Protein AF-A0A8I1UQ91-F1 (afdb_monomer)

Mean predicted aligned error: 9.72 Å

Nearest PDB structures (foldseek):
  5zl9-assembly1_A  TM=8.633E-01  e=8.226E-03  Serratia marcescens
  2d49-assembly1_A  TM=8.406E-01  e=1.004E-02  Streptomyces griseus
  1e6z-assembly2_B  TM=8.740E-01  e=1.711E-02  Serratia marcescens
  1e6p-assembly1_A  TM=8.786E-01  e=2.233E-02  Serratia marcescens
  8kec-assembly1_a  TM=6.699E-01  e=4.644E-02  unclassified Caudoviricetes

Foldseek 3Di:
DDVLVVVLVVVDDPVVVPDDDDPVVVVVSVVVSVCVVVVVVVVVVVVVVVVVVVCVQQEAAEPEADDQQDWDAANYWHDDPQFIKGFNGTGDRRDDAPPDPNGIDTDGDGDD

Secondary structure (DSSP, 8-state):
--HHHHHHHHTS-TTTTSSPPPHHHHHHHHHHHHHHHHHHHHHHHHHHHHHHHHHHHHS-EEEEE--TT--B-TTEEEEETTEEEEESS-BPTT--TTT-TTTEEEEEPPP-

Solvent-accessible surface area (backbone atoms only — not comparable to full-atom values): 6496 Å² total; per-residue (Å²): 131,58,72,66,58,52,56,65,60,63,75,55,58,81,70,71,74,76,56,88,73,52,75,66,57,49,52,51,49,52,49,53,53,50,49,53,53,52,49,50,52,51,52,50,51,53,55,51,50,56,52,48,55,51,44,69,64,62,35,80,38,80,68,51,64,68,54,59,89,45,68,45,44,41,25,30,26,29,39,53,94,71,18,37,31,31,28,68,34,78,35,61,57,62,70,54,84,80,80,41,73,84,40,28,41,85,72,43,85,45,88,129

Structure (mmCIF, N/CA/C/O backbone):
data_AF-A0A8I1UQ91-F1
#
_entry.id   AF-A0A8I1UQ91-F1
#
loop_
_atom_site.group_PDB
_atom_site.id
_atom_site.type_symbol
_atom_site.label_atom_id
_atom_site.label_alt_id
_atom_site.label_comp_id
_atom_site.label_asym_id
_atom_site.label_entity_id
_atom_site.label_seq_id
_atom_site.pdbx_PDB_ins_code
_atom_site.Cartn_x
_atom_site.Cartn_y
_atom_site.Cartn_z
_atom_site.occupancy
_atom_site.B_iso_or_equiv
_atom_site.auth_seq_id
_atom_site.auth_comp_id
_atom_site.auth_asym_id
_atom_site.auth_atom_id
_atom_site.pdbx_PDB_model_num
ATOM 1 N N . MET A 1 1 ? -6.316 9.341 33.210 1.00 51.44 1 MET A N 1
ATOM 2 C CA . MET A 1 1 ? -7.642 8.822 32.796 1.00 51.44 1 MET A CA 1
ATOM 3 C C . MET A 1 1 ? -7.682 8.818 31.279 1.00 51.44 1 MET A C 1
ATOM 5 O O . MET A 1 1 ? -7.368 9.864 30.723 1.00 51.44 1 MET A O 1
ATOM 9 N N . SER A 1 2 ? -7.984 7.684 30.630 1.00 63.84 2 SER A N 1
ATOM 10 C CA . SER A 1 2 ? -8.116 7.645 29.162 1.00 63.84 2 SER A CA 1
ATOM 11 C C . SER A 1 2 ? -9.321 8.478 28.712 1.00 63.84 2 SER A C 1
ATOM 13 O O . SER A 1 2 ? -10.233 8.728 29.505 1.00 63.84 2 SER A O 1
ATOM 15 N N . ASP A 1 3 ? -9.329 8.922 27.457 1.00 64.00 3 ASP A N 1
ATOM 16 C CA . ASP A 1 3 ? -10.393 9.785 26.926 1.00 64.00 3 ASP A CA 1
ATOM 17 C C . ASP A 1 3 ? -11.776 9.119 26.974 1.00 64.00 3 ASP A C 1
ATOM 19 O O . ASP A 1 3 ? -12.782 9.787 27.202 1.00 64.00 3 ASP A O 1
ATOM 23 N N . ILE A 1 4 ? -11.810 7.786 26.924 1.00 54.75 4 ILE A N 1
ATOM 24 C CA . ILE A 1 4 ? -13.017 6.975 27.115 1.00 54.75 4 ILE A CA 1
ATOM 25 C C . ILE A 1 4 ? -13.577 7.153 28.531 1.00 54.75 4 ILE A C 1
ATOM 27 O O . ILE A 1 4 ? -14.770 7.383 28.702 1.00 54.75 4 ILE A O 1
ATOM 31 N N . ALA A 1 5 ? -12.725 7.120 29.560 1.00 58.44 5 ALA A N 1
ATOM 32 C CA . ALA A 1 5 ? -13.172 7.325 30.938 1.00 58.44 5 ALA A CA 1
ATOM 33 C C . ALA A 1 5 ? -13.745 8.738 31.148 1.00 58.44 5 ALA A C 1
ATOM 35 O O . ALA A 1 5 ? -14.705 8.905 31.896 1.00 58.44 5 ALA A O 1
ATOM 36 N N . LYS A 1 6 ? -13.202 9.754 30.462 1.00 65.62 6 LYS A N 1
ATOM 37 C CA . LYS A 1 6 ? -13.749 11.120 30.495 1.00 65.62 6 LYS A CA 1
ATOM 38 C C . LYS A 1 6 ? -15.089 11.226 29.769 1.00 65.62 6 LYS A C 1
ATOM 40 O O . LYS A 1 6 ? -15.985 11.878 30.293 1.00 65.62 6 LYS A O 1
ATOM 45 N N . ALA A 1 7 ? -15.230 10.587 28.608 1.00 63.00 7 ALA A N 1
ATOM 46 C CA . ALA A 1 7 ? -16.482 10.564 27.854 1.00 63.00 7 ALA A CA 1
ATOM 47 C C . ALA A 1 7 ? -17.607 9.893 28.659 1.00 63.00 7 ALA A C 1
ATOM 49 O O . ALA A 1 7 ? -18.687 10.459 28.801 1.00 63.00 7 ALA A O 1
ATOM 50 N N . VAL A 1 8 ? -17.310 8.747 29.280 1.00 64.44 8 VAL A N 1
ATOM 51 C CA . VAL A 1 8 ? -18.257 8.001 30.120 1.00 64.44 8 VAL A CA 1
ATOM 52 C C . VAL A 1 8 ? -18.600 8.760 31.407 1.00 64.44 8 VAL A C 1
ATOM 54 O O . VAL A 1 8 ? -19.747 8.773 31.829 1.00 64.44 8 VAL A O 1
ATOM 57 N N . LEU A 1 9 ? -17.643 9.435 32.050 1.00 62.94 9 LEU A N 1
ATOM 58 C CA . LEU A 1 9 ? -17.932 10.242 33.248 1.00 62.94 9 LEU A CA 1
ATOM 59 C C . LEU A 1 9 ? -18.648 11.564 32.925 1.00 62.94 9 LEU A C 1
ATOM 61 O O . LEU A 1 9 ? -19.327 12.124 33.794 1.00 62.94 9 LEU A O 1
ATOM 65 N N . GLY A 1 10 ? -18.471 12.075 31.705 1.00 66.12 10 GLY A N 1
ATOM 66 C CA . GLY A 1 10 ? -19.070 13.311 31.206 1.00 66.12 10 GLY A CA 1
ATOM 67 C C . GLY A 1 10 ? -20.545 13.186 30.828 1.00 66.12 10 GLY A C 1
ATOM 68 O O . GLY A 1 10 ? -21.242 14.195 30.820 1.00 66.12 10 GLY A O 1
ATOM 69 N N . SE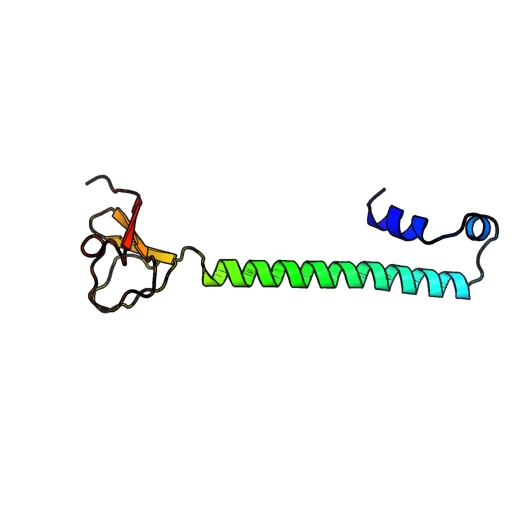R A 1 11 ? -21.048 11.972 30.587 1.00 61.00 11 SER A N 1
ATOM 70 C CA . SER A 1 11 ? -22.468 11.725 30.298 1.00 61.00 11 SER A CA 1
ATOM 71 C C . SER A 1 11 ? -23.374 11.765 31.539 1.00 61.00 11 SER A C 1
ATOM 73 O O . SER A 1 11 ? -24.585 11.606 31.412 1.00 61.00 11 SER A O 1
ATOM 75 N N . PHE A 1 12 ? -22.818 12.001 32.735 1.00 60.53 12 PHE A N 1
ATOM 76 C CA . PHE A 1 12 ? -23.568 12.066 33.993 1.00 60.53 12 PHE A CA 1
ATOM 77 C C . PHE A 1 12 ? -23.787 13.488 34.490 1.00 60.53 12 PHE A C 1
ATOM 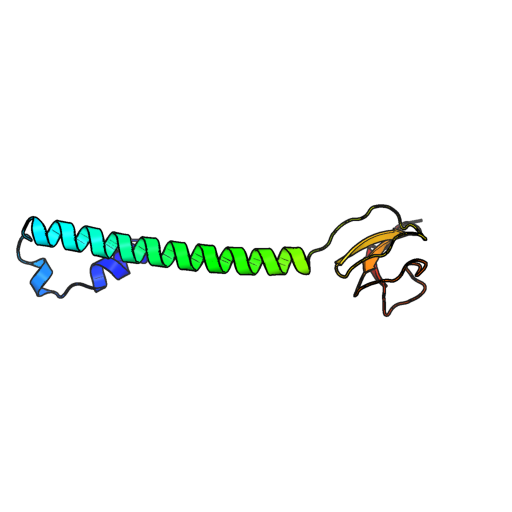79 O O . PHE A 1 12 ? -22.853 14.287 34.593 1.00 60.53 12 PHE A O 1
ATOM 86 N N . THR A 1 13 ? -25.010 13.755 34.941 1.00 63.56 13 THR A N 1
ATOM 87 C CA . THR A 1 13 ? -25.327 14.961 35.710 1.00 63.56 13 THR A CA 1
ATOM 88 C C . THR A 1 13 ? -24.723 14.886 37.120 1.00 63.56 13 THR A C 1
ATOM 90 O O . THR A 1 13 ? -24.520 13.805 37.678 1.00 63.56 13 THR A O 1
ATOM 93 N N . ALA A 1 14 ? -24.436 16.038 37.734 1.00 66.12 14 ALA A N 1
ATOM 94 C CA . ALA A 1 14 ? -23.838 16.104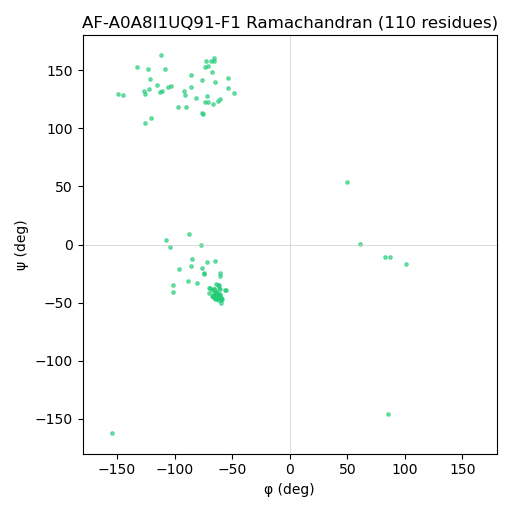 39.073 1.00 66.12 14 ALA A CA 1
ATOM 95 C C . ALA A 1 14 ? -24.703 15.442 40.167 1.00 66.12 14 ALA A C 1
ATOM 97 O O . ALA A 1 14 ? -24.173 14.981 41.177 1.00 66.12 14 ALA A O 1
ATOM 98 N N . GLU A 1 15 ? -26.018 15.357 39.952 1.00 56.81 15 GLU A N 1
ATOM 99 C CA . GLU A 1 15 ? -26.976 14.794 40.906 1.00 56.81 15 GLU A CA 1
ATOM 100 C C . GLU A 1 15 ? -27.007 13.257 40.873 1.00 56.81 15 GLU A C 1
ATOM 102 O O . GLU A 1 15 ? -27.089 12.612 41.919 1.00 56.81 15 GLU A O 1
ATOM 107 N N . GLN A 1 16 ? -26.790 12.655 39.698 1.00 61.28 16 GLN A N 1
ATOM 108 C CA . GLN A 1 16 ? -26.623 11.202 39.537 1.00 61.28 16 GLN A CA 1
ATOM 109 C C . GLN A 1 16 ? -25.358 10.663 40.232 1.00 61.28 16 GLN A C 1
ATOM 111 O O . GLN A 1 16 ? -25.240 9.460 40.440 1.00 61.28 16 GLN A O 1
ATOM 116 N N . ARG A 1 17 ? -24.423 11.537 40.640 1.00 61.09 17 ARG A N 1
ATOM 117 C CA . ARG A 1 17 ? -23.194 11.159 41.363 1.00 61.09 17 ARG A CA 1
ATOM 118 C C . ARG A 1 17 ? -23.369 11.032 42.884 1.00 61.09 17 ARG A C 1
ATOM 120 O O . ARG A 1 17 ? -22.463 10.526 43.538 1.00 61.09 17 ARG A O 1
ATOM 127 N N . LYS A 1 18 ? -24.483 11.503 43.464 1.00 66.25 18 LYS A N 1
ATOM 128 C CA . LYS A 1 18 ? -24.662 11.611 44.931 1.00 66.25 18 LYS A CA 1
ATOM 129 C C . LYS A 1 18 ? -25.402 10.440 45.591 1.00 66.25 18 LYS A C 1
ATOM 131 O O . LYS A 1 18 ? -25.272 10.270 46.800 1.00 66.25 18 LYS A O 1
ATOM 136 N N . LYS A 1 19 ? -26.182 9.646 44.849 1.00 69.12 19 LYS A N 1
ATOM 137 C CA . LYS A 1 19 ? -26.981 8.527 45.388 1.00 69.12 19 LYS A CA 1
ATOM 138 C C . LYS A 1 19 ? -26.468 7.192 44.833 1.00 69.12 19 LYS A C 1
ATOM 140 O O . LYS A 1 19 ? -26.196 7.140 43.635 1.00 69.12 19 LYS A O 1
ATOM 145 N N . PRO A 1 20 ? -26.343 6.121 45.647 1.00 67.56 20 PRO A N 1
ATOM 146 C CA . PRO A 1 20 ? -25.948 4.819 45.126 1.00 67.56 20 PRO A CA 1
ATOM 147 C C . PRO A 1 20 ? -27.004 4.322 44.120 1.00 67.56 20 PRO A C 1
ATOM 149 O O . PRO A 1 20 ? -28.186 4.259 44.478 1.00 67.56 20 PRO A O 1
ATOM 152 N N . PRO A 1 21 ? -26.604 4.006 42.876 1.00 72.56 21 PRO A N 1
ATOM 153 C CA . PRO A 1 21 ? -27.520 3.539 41.847 1.00 72.56 21 PRO A CA 1
ATOM 154 C C . PRO A 1 21 ? -28.078 2.157 42.193 1.00 72.56 21 PRO A C 1
ATOM 156 O O . PRO A 1 21 ? -27.421 1.320 42.819 1.00 72.56 21 PRO A O 1
ATOM 159 N N . SER A 1 22 ? -29.311 1.911 41.769 1.00 83.62 22 SER A N 1
ATOM 160 C CA . SER A 1 22 ? -29.943 0.601 41.827 1.00 83.62 22 SER A CA 1
ATOM 161 C C . SER A 1 22 ? -29.236 -0.394 40.903 1.00 83.62 22 SER A C 1
ATOM 163 O O . SER A 1 22 ? -28.551 -0.036 39.944 1.00 83.62 22 SER A O 1
ATOM 165 N N . ARG A 1 23 ? -29.446 -1.687 41.159 1.00 80.25 23 ARG A N 1
ATOM 166 C CA . ARG A 1 23 ? -28.866 -2.766 40.350 1.00 80.25 23 ARG A CA 1
ATOM 167 C C . ARG A 1 23 ? -29.204 -2.636 38.857 1.00 80.25 23 ARG A C 1
ATOM 169 O O . ARG A 1 23 ? -28.344 -2.893 38.023 1.00 80.25 23 ARG A O 1
ATOM 176 N N . THR A 1 24 ? -30.428 -2.228 38.525 1.00 83.06 24 THR A N 1
ATOM 177 C CA . THR A 1 24 ? -30.862 -2.013 37.136 1.00 83.06 24 THR A CA 1
ATOM 178 C C . THR A 1 24 ? -30.120 -0.846 36.494 1.00 83.06 24 THR A C 1
ATOM 180 O O . THR A 1 24 ? -29.614 -0.996 35.390 1.00 83.06 24 THR A O 1
ATOM 183 N N . GLU A 1 25 ? -29.973 0.275 37.205 1.00 79.50 25 GLU A N 1
ATOM 184 C CA . GLU A 1 25 ? -29.226 1.443 36.716 1.00 79.50 25 GLU A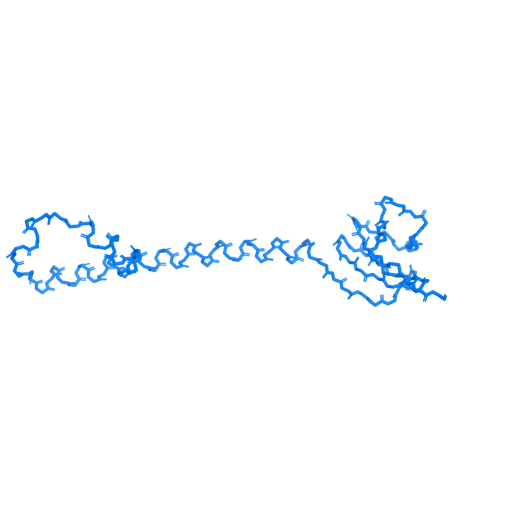 CA 1
ATOM 185 C C . GLU A 1 25 ? -27.747 1.114 36.470 1.00 79.50 25 GLU A C 1
ATOM 187 O O . GLU A 1 25 ? -27.169 1.591 35.497 1.00 79.50 25 GLU A O 1
ATOM 192 N N . ILE A 1 26 ? -27.148 0.243 37.292 1.00 81.62 26 ILE A N 1
ATOM 193 C CA . ILE A 1 26 ? -25.783 -0.255 37.069 1.00 81.62 26 ILE A CA 1
ATOM 194 C C . ILE A 1 26 ? -25.703 -1.078 35.778 1.00 81.62 26 ILE A C 1
ATOM 196 O O . ILE A 1 26 ? -24.776 -0.883 34.996 1.00 81.62 26 ILE A O 1
ATOM 200 N N . TYR A 1 27 ? -26.648 -1.992 35.533 1.00 79.12 27 TYR A N 1
ATOM 201 C CA . TYR A 1 27 ? -26.635 -2.794 34.304 1.00 79.12 27 TYR A CA 1
ATOM 202 C C . TYR A 1 27 ? -26.853 -1.947 33.054 1.00 79.12 27 TYR A C 1
ATOM 204 O O . TYR A 1 27 ? -26.132 -2.143 32.080 1.00 79.12 27 TYR A O 1
ATOM 212 N N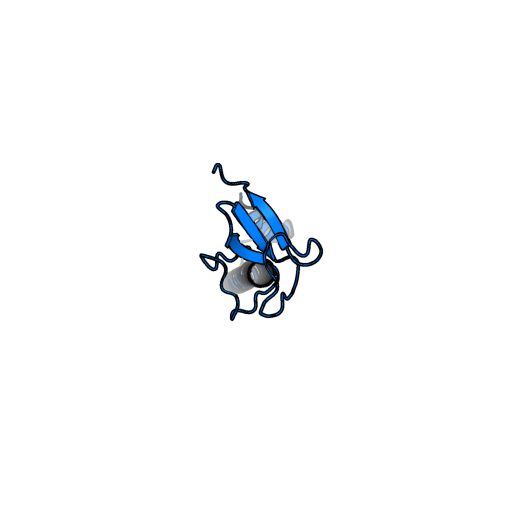 . THR A 1 28 ? -27.794 -1.001 33.090 1.00 81.44 28 THR A N 1
ATOM 213 C CA . THR A 1 28 ? -28.010 -0.060 31.985 1.00 81.44 28 THR A CA 1
ATOM 214 C C . THR A 1 28 ? -26.749 0.753 31.730 1.00 81.44 28 THR A C 1
ATOM 216 O O . THR A 1 28 ? -26.282 0.811 30.602 1.00 81.44 28 THR A O 1
ATOM 219 N N . PHE A 1 29 ? -26.117 1.271 32.786 1.00 79.44 29 PHE A N 1
ATOM 220 C CA . PHE A 1 29 ? -24.867 2.004 32.646 1.00 79.44 29 PHE A CA 1
ATOM 221 C C . PHE A 1 29 ? -23.755 1.173 31.996 1.00 79.44 29 PHE A C 1
ATOM 223 O O . PHE A 1 29 ? -23.069 1.646 31.092 1.00 79.44 29 PHE A O 1
ATOM 230 N N . VAL A 1 30 ? -23.560 -0.064 32.457 1.00 84.50 30 VAL A N 1
ATOM 231 C CA . VAL A 1 30 ? -22.550 -0.957 31.880 1.00 84.50 30 VAL A CA 1
ATOM 232 C C . VAL A 1 30 ? -22.878 -1.262 30.419 1.00 84.50 30 VAL A C 1
ATOM 234 O O . VAL A 1 30 ? -21.966 -1.261 29.597 1.00 84.50 30 VAL A O 1
ATOM 237 N N . ALA A 1 31 ? -24.149 -1.488 30.082 1.00 83.69 31 ALA A N 1
ATOM 238 C CA . ALA A 1 31 ? -24.579 -1.729 28.708 1.00 83.69 31 ALA A CA 1
ATOM 239 C C . ALA A 1 31 ? -24.294 -0.519 27.802 1.00 83.69 31 ALA A C 1
ATOM 241 O O . ALA A 1 31 ? -23.654 -0.692 26.766 1.00 83.69 31 ALA A O 1
ATOM 242 N N . ASP A 1 32 ? -24.658 0.691 28.235 1.00 81.50 32 ASP A N 1
ATOM 243 C CA . ASP A 1 32 ? -24.416 1.933 27.492 1.00 81.50 32 ASP A CA 1
ATOM 244 C C . ASP A 1 32 ? -22.912 2.186 27.307 1.00 81.50 32 ASP A C 1
ATOM 246 O O . ASP A 1 32 ? -22.444 2.513 26.216 1.00 81.50 32 ASP A O 1
ATOM 250 N N . ALA A 1 33 ? -22.114 1.983 28.363 1.00 80.81 33 ALA A N 1
ATOM 251 C CA . ALA A 1 33 ? -20.664 2.141 28.298 1.00 80.81 33 ALA A CA 1
ATOM 252 C C . ALA A 1 33 ? -20.018 1.123 27.343 1.00 80.81 33 ALA A C 1
ATOM 254 O O . ALA A 1 33 ? -19.119 1.476 26.575 1.00 80.81 33 ALA A O 1
ATOM 255 N N . VAL A 1 34 ? -20.483 -0.132 27.362 1.00 88.81 34 VAL A N 1
ATOM 256 C CA . VAL A 1 34 ? -20.043 -1.164 26.415 1.00 88.81 34 VAL A CA 1
ATOM 257 C C . VAL A 1 34 ? -20.436 -0.782 24.992 1.00 88.81 34 VAL A C 1
ATOM 259 O O . VAL A 1 34 ? -19.606 -0.902 24.095 1.00 88.81 34 VAL A O 1
ATOM 262 N N . GLU A 1 35 ? -21.652 -0.285 24.769 1.00 88.81 35 GLU A N 1
ATOM 263 C CA . GLU A 1 35 ? -22.109 0.124 23.441 1.00 88.81 35 GLU A CA 1
ATOM 264 C C . GLU A 1 35 ? -21.274 1.278 22.877 1.00 88.81 35 GLU A C 1
ATOM 266 O O . GLU A 1 35 ? -20.842 1.206 21.725 1.00 88.81 35 GLU A O 1
ATOM 271 N N . VAL A 1 36 ? -20.952 2.282 23.699 1.00 85.06 36 VAL A N 1
ATOM 272 C CA . VAL A 1 36 ? -20.066 3.391 23.314 1.00 85.06 36 VAL A CA 1
ATOM 273 C C . VAL A 1 36 ? -18.680 2.878 22.920 1.00 85.06 36 VAL A C 1
ATOM 275 O O . VAL A 1 36 ? -18.181 3.210 21.843 1.00 85.06 36 VAL A O 1
ATOM 278 N N . VAL A 1 37 ? -18.057 2.042 23.758 1.00 87.12 37 VAL A N 1
ATOM 279 C CA . VAL A 1 37 ? -16.706 1.518 23.490 1.00 87.12 37 VAL A CA 1
ATOM 280 C C . VAL A 1 37 ? -16.693 0.623 22.253 1.00 87.12 37 VAL A C 1
ATOM 282 O O . VAL A 1 37 ? -15.811 0.748 21.404 1.00 87.12 37 VAL A O 1
ATOM 285 N N . VAL A 1 38 ? -17.679 -0.262 22.114 1.00 93.88 38 VAL A N 1
ATOM 286 C CA . VAL A 1 38 ? -17.799 -1.146 20.951 1.00 93.88 38 VAL A CA 1
ATOM 287 C C . VAL A 1 38 ? -18.090 -0.341 19.682 1.00 93.88 38 VAL A C 1
ATOM 289 O O . VAL A 1 38 ? -17.545 -0.658 18.625 1.00 93.88 38 VAL A O 1
ATOM 292 N N . GLY A 1 39 ? -18.913 0.705 19.766 1.00 90.56 39 GLY A N 1
ATOM 293 C CA . GLY A 1 39 ? -19.181 1.624 18.661 1.00 90.56 39 GLY A CA 1
ATOM 294 C C . GLY A 1 39 ? -17.910 2.312 18.168 1.00 90.56 39 GLY A C 1
ATOM 295 O O . GLY A 1 39 ? -17.618 2.284 16.972 1.00 90.56 39 GLY A O 1
ATOM 296 N N . GLU A 1 40 ? -17.105 2.838 19.090 1.00 90.44 40 GLU A N 1
ATOM 297 C CA . GLU A 1 40 ? -15.827 3.467 18.757 1.00 90.44 40 GLU A CA 1
ATOM 298 C C . GLU A 1 40 ? -14.840 2.467 18.136 1.00 90.44 40 GLU A C 1
ATOM 300 O O . GLU A 1 40 ? -14.270 2.731 17.077 1.00 90.44 40 GLU A O 1
ATOM 305 N N . LEU A 1 41 ? -14.699 1.270 18.713 1.00 95.38 41 LEU A N 1
ATOM 306 C CA . LEU A 1 41 ? -13.837 0.224 18.149 1.00 95.38 41 LEU A CA 1
ATOM 307 C C . LEU A 1 41 ? -14.276 -0.204 16.741 1.00 95.38 41 LEU A C 1
ATOM 309 O O . LEU A 1 41 ? -13.431 -0.431 15.870 1.00 95.38 41 LEU A O 1
ATOM 313 N N . ARG A 1 42 ? -15.589 -0.285 16.481 1.00 96.75 42 ARG A N 1
ATOM 314 C CA . ARG A 1 42 ? -16.123 -0.555 15.135 1.00 96.75 42 ARG A CA 1
ATOM 315 C C . ARG A 1 42 ? -15.753 0.559 14.158 1.00 96.75 42 ARG A C 1
ATOM 317 O O . ARG A 1 42 ? -15.324 0.258 13.043 1.00 96.75 42 ARG A O 1
ATOM 324 N N . ASN A 1 43 ? -15.876 1.822 14.569 1.00 95.44 43 ASN A N 1
ATOM 325 C CA . ASN A 1 43 ? -15.499 2.970 13.742 1.00 95.44 43 ASN A CA 1
ATOM 326 C C . ASN A 1 43 ? -14.002 2.960 13.416 1.00 95.44 43 ASN A C 1
ATOM 328 O O . ASN A 1 43 ? -13.627 3.104 12.251 1.00 95.44 43 ASN A O 1
ATOM 332 N N . GLN A 1 44 ? -13.155 2.710 14.416 1.00 96.56 44 GLN A N 1
ATOM 333 C CA . GLN A 1 44 ? -11.707 2.594 14.234 1.00 96.56 44 GLN A CA 1
ATOM 334 C C . GLN A 1 44 ? -11.343 1.442 13.296 1.00 96.56 44 GLN A C 1
ATOM 336 O O . GLN A 1 44 ? -10.560 1.636 12.369 1.00 96.56 44 GLN A O 1
ATOM 341 N N . THR A 1 45 ? -11.958 0.269 13.475 1.00 97.62 45 THR A N 1
ATOM 342 C CA . THR A 1 45 ? -11.738 -0.898 12.603 1.00 97.62 45 THR A CA 1
ATOM 343 C C . THR A 1 45 ? -12.110 -0.580 11.157 1.00 97.62 45 THR A C 1
ATOM 345 O O . THR A 1 45 ? -11.339 -0.849 10.238 1.00 97.62 45 THR A O 1
ATOM 348 N N . LYS A 1 46 ? -13.265 0.060 10.943 1.00 97.88 46 LYS A N 1
ATOM 349 C CA . LYS A 1 46 ? -13.706 0.489 9.612 1.00 97.88 46 LYS A CA 1
ATOM 350 C C . LYS A 1 46 ? -12.722 1.478 8.980 1.00 97.88 46 LYS A C 1
ATOM 352 O O . LYS A 1 46 ? -12.394 1.341 7.804 1.00 97.88 46 LYS A O 1
ATOM 357 N N . ALA A 1 47 ? -12.245 2.453 9.753 1.00 96.81 47 ALA A N 1
ATOM 358 C CA . ALA A 1 47 ? -11.280 3.440 9.280 1.00 96.81 47 ALA A CA 1
ATOM 359 C C . ALA A 1 47 ? -9.923 2.806 8.929 1.00 96.81 47 ALA A C 1
ATOM 361 O O . ALA A 1 47 ? -9.329 3.161 7.911 1.00 96.81 47 ALA A O 1
ATOM 362 N N . LEU A 1 48 ? -9.439 1.853 9.733 1.00 97.00 48 LEU A N 1
ATOM 363 C CA . LEU A 1 48 ? -8.205 1.117 9.449 1.00 97.00 48 LEU A CA 1
ATOM 364 C C . LEU A 1 48 ? -8.328 0.274 8.178 1.00 97.00 48 LEU A C 1
ATOM 366 O O . LEU A 1 48 ? -7.442 0.350 7.332 1.00 97.00 48 LEU A O 1
ATOM 370 N N . ASN A 1 49 ? -9.429 -0.461 8.014 1.00 97.06 49 ASN A N 1
ATOM 371 C CA . ASN A 1 49 ? -9.655 -1.272 6.815 1.00 97.06 49 ASN A CA 1
ATOM 372 C C . ASN A 1 49 ? -9.684 -0.407 5.549 1.00 97.06 49 ASN A C 1
ATOM 374 O O . ASN A 1 49 ? -9.024 -0.734 4.573 1.00 97.06 49 ASN A O 1
ATOM 378 N N . ALA A 1 50 ? -10.347 0.754 5.589 1.00 96.00 50 ALA A N 1
ATOM 379 C CA . ALA A 1 50 ? -10.355 1.677 4.454 1.00 96.00 50 ALA A CA 1
ATOM 380 C C . ALA A 1 50 ? -8.948 2.193 4.092 1.00 96.00 50 ALA A C 1
ATOM 382 O O . ALA A 1 50 ? -8.625 2.349 2.916 1.00 96.00 50 ALA A O 1
ATOM 383 N N . ARG A 1 51 ? -8.097 2.444 5.097 1.00 95.69 51 ARG A N 1
ATOM 384 C CA . ARG A 1 51 ? -6.696 2.837 4.874 1.00 95.69 51 ARG A CA 1
ATOM 385 C C . ARG A 1 51 ? -5.858 1.689 4.313 1.00 95.69 51 ARG A C 1
ATOM 387 O O . ARG A 1 51 ? -4.985 1.944 3.491 1.00 95.69 51 ARG A O 1
ATOM 394 N N . LEU A 1 52 ? -6.100 0.456 4.756 1.00 91.94 52 LEU A N 1
ATOM 395 C CA . LEU A 1 52 ? -5.417 -0.724 4.230 1.00 91.94 52 LEU A CA 1
ATOM 396 C C . LEU A 1 52 ? -5.773 -0.947 2.758 1.00 91.94 52 LEU A C 1
ATOM 398 O O . LEU A 1 52 ? -4.867 -1.079 1.944 1.00 91.94 52 LEU A O 1
ATOM 402 N N . ASP A 1 53 ? -7.058 -0.869 2.406 1.00 90.62 53 ASP A N 1
ATOM 403 C CA . ASP A 1 53 ? -7.523 -0.998 1.020 1.00 90.62 53 ASP A CA 1
ATOM 404 C C . ASP A 1 53 ? -6.852 0.025 0.088 1.00 90.62 53 ASP A C 1
ATOM 406 O O . ASP A 1 53 ? -6.523 -0.286 -1.058 1.00 90.62 53 ASP A O 1
ATOM 410 N N . ASP A 1 54 ? -6.662 1.260 0.559 1.00 89.25 54 ASP A N 1
ATOM 411 C CA . ASP A 1 54 ? -5.974 2.306 -0.201 1.00 89.25 54 ASP A CA 1
ATOM 412 C C . ASP A 1 54 ? -4.483 1.986 -0.396 1.00 89.25 54 ASP A C 1
ATOM 414 O O . ASP A 1 54 ? -3.960 2.079 -1.512 1.00 89.25 54 ASP A O 1
ATOM 418 N N . LEU A 1 55 ? -3.811 1.532 0.666 1.00 87.19 55 LEU A N 1
ATOM 419 C CA . LEU A 1 55 ? -2.408 1.120 0.615 1.00 87.19 55 LEU A CA 1
ATOM 420 C C . LEU A 1 55 ? -2.192 -0.116 -0.260 1.00 87.19 55 LEU A C 1
ATOM 422 O O . LEU A 1 55 ? -1.198 -0.179 -0.973 1.00 87.19 55 LEU A O 1
ATOM 426 N N . GLU A 1 56 ? -3.093 -1.092 -0.249 1.00 83.31 56 GLU A N 1
ATOM 427 C CA . GLU A 1 56 ? -2.967 -2.294 -1.080 1.00 83.31 56 GLU A CA 1
ATOM 428 C C . GLU A 1 56 ? -3.171 -1.982 -2.568 1.00 83.31 56 GLU A C 1
ATOM 430 O O . GLU A 1 56 ? -2.452 -2.507 -3.427 1.00 83.31 56 GLU A O 1
ATOM 435 N N . LYS A 1 57 ? -4.100 -1.068 -2.884 1.00 81.69 57 LYS A N 1
ATOM 436 C CA . LYS A 1 57 ? -4.328 -0.594 -4.257 1.00 81.69 57 LYS A CA 1
ATOM 437 C C . LYS A 1 57 ? -3.139 0.205 -4.788 1.00 81.69 57 LYS A C 1
ATOM 439 O O . LYS A 1 57 ? -2.708 -0.028 -5.918 1.00 81.69 57 LYS A O 1
ATOM 444 N N . ASN A 1 58 ? -2.600 1.113 -3.976 1.00 80.81 58 ASN A N 1
ATOM 445 C CA . ASN A 1 58 ? -1.611 2.105 -4.411 1.00 80.81 58 ASN A CA 1
ATOM 446 C C . ASN A 1 58 ? -0.166 1.803 -3.975 1.00 80.81 58 ASN A C 1
ATOM 448 O O . ASN A 1 58 ? 0.746 2.564 -4.302 1.00 80.81 58 ASN A O 1
ATOM 452 N N . GLY A 1 59 ? 0.051 0.726 -3.225 1.00 85.12 59 GLY A N 1
ATOM 453 C CA . GLY A 1 59 ? 1.332 0.393 -2.613 1.00 85.12 59 GLY A CA 1
ATOM 454 C C . GLY A 1 59 ? 2.389 -0.092 -3.599 1.00 85.12 59 GLY A C 1
ATOM 455 O O . GLY A 1 59 ? 2.091 -0.604 -4.681 1.00 85.12 59 GLY A O 1
ATOM 456 N N . ALA A 1 60 ? 3.650 0.044 -3.187 1.00 89.31 60 ALA A N 1
ATOM 457 C CA . ALA A 1 60 ? 4.792 -0.450 -3.940 1.00 89.31 60 ALA A CA 1
ATOM 458 C C . ALA A 1 60 ? 4.846 -1.987 -3.899 1.00 89.31 60 ALA A C 1
ATOM 460 O O . ALA A 1 60 ? 4.922 -2.579 -2.821 1.00 89.31 60 ALA A O 1
ATOM 461 N N . ARG A 1 61 ? 4.834 -2.641 -5.065 1.00 92.69 61 ARG A N 1
ATOM 462 C CA . ARG A 1 61 ? 4.902 -4.108 -5.187 1.00 92.69 61 ARG A CA 1
ATOM 463 C C . ARG A 1 61 ? 6.120 -4.511 -5.996 1.00 92.69 61 ARG A C 1
ATOM 465 O O . ARG A 1 61 ? 6.152 -4.327 -7.207 1.00 92.69 61 ARG A O 1
ATOM 472 N N . PHE A 1 62 ? 7.121 -5.098 -5.354 1.00 94.50 62 PHE A N 1
ATOM 473 C CA . PHE A 1 62 ? 8.305 -5.564 -6.069 1.00 94.50 62 PHE A CA 1
ATOM 474 C C . PHE A 1 62 ? 8.005 -6.832 -6.885 1.00 94.50 62 PHE A C 1
ATOM 476 O O . PHE A 1 62 ? 7.567 -7.844 -6.343 1.00 94.50 62 PHE A O 1
ATOM 483 N N . ARG A 1 63 ? 8.244 -6.775 -8.199 1.00 96.06 63 ARG A N 1
ATOM 484 C CA . ARG A 1 63 ? 7.960 -7.836 -9.181 1.00 96.06 63 ARG A CA 1
ATOM 485 C C . ARG A 1 63 ? 9.217 -8.547 -9.692 1.00 96.06 63 ARG A C 1
ATOM 487 O O . ARG A 1 63 ? 9.103 -9.418 -10.549 1.00 96.06 63 ARG A O 1
ATOM 494 N N . GLY A 1 64 ? 10.397 -8.211 -9.170 1.00 95.69 64 GLY A N 1
ATOM 495 C CA . GLY A 1 64 ? 11.669 -8.794 -9.600 1.00 95.69 64 GLY A CA 1
ATOM 496 C C . GLY A 1 64 ? 12.265 -8.090 -10.820 1.00 95.69 64 GLY A C 1
ATOM 497 O O . GLY A 1 64 ? 12.146 -6.876 -10.965 1.00 95.69 64 GLY A O 1
ATOM 498 N N . VAL A 1 65 ? 12.942 -8.844 -11.686 1.00 96.94 65 VAL A N 1
ATOM 499 C CA . VAL A 1 65 ? 13.541 -8.313 -12.923 1.00 96.94 65 VAL A CA 1
ATOM 500 C C . VAL A 1 65 ? 12.452 -8.084 -13.972 1.00 96.94 65 VAL A C 1
ATOM 502 O O . VAL A 1 65 ? 11.529 -8.890 -14.089 1.00 96.94 65 VAL A O 1
ATOM 505 N N . TYR A 1 66 ? 12.561 -7.002 -14.746 1.00 97.56 66 TYR A N 1
ATOM 506 C CA . TYR A 1 66 ? 11.650 -6.721 -15.857 1.00 97.56 66 TYR A CA 1
ATOM 507 C C . TYR A 1 66 ? 11.567 -7.900 -16.843 1.00 97.56 66 TYR A C 1
ATOM 509 O O . TYR A 1 66 ? 12.585 -8.453 -17.263 1.00 97.56 66 TYR A O 1
ATOM 517 N N . GLN A 1 67 ? 10.345 -8.242 -17.251 1.00 97.44 67 GLN A N 1
ATOM 518 C CA . GLN A 1 67 ? 10.049 -9.265 -18.248 1.00 97.44 67 GLN A CA 1
ATOM 519 C C . GLN A 1 67 ? 9.179 -8.667 -19.352 1.00 97.44 67 GLN A C 1
ATOM 521 O O . GLN A 1 67 ? 8.137 -8.076 -19.086 1.00 97.44 67 GLN A O 1
ATOM 526 N N . ARG A 1 68 ? 9.578 -8.869 -20.613 1.00 95.81 68 ARG A N 1
ATOM 527 C CA . ARG A 1 68 ? 8.877 -8.300 -21.776 1.00 95.81 68 ARG A CA 1
ATOM 528 C C . ARG A 1 68 ? 7.429 -8.786 -21.907 1.00 95.81 68 ARG A C 1
ATOM 530 O O . ARG A 1 68 ? 6.582 -8.022 -22.344 1.00 95.81 68 ARG A O 1
ATOM 537 N N . ALA A 1 69 ? 7.161 -10.036 -21.540 1.00 95.88 69 ALA A N 1
ATOM 538 C CA . ALA A 1 69 ? 5.842 -10.663 -21.650 1.00 95.88 69 ALA A CA 1
ATOM 539 C C . ALA A 1 69 ? 4.943 -10.433 -20.418 1.00 95.88 69 ALA A C 1
ATOM 541 O O . ALA A 1 69 ? 3.920 -11.091 -20.282 1.00 95.88 69 ALA A O 1
ATOM 542 N N . ALA A 1 70 ? 5.342 -9.563 -19.483 1.00 95.25 70 ALA A N 1
ATOM 543 C CA . ALA A 1 70 ? 4.556 -9.256 -18.296 1.00 95.25 70 ALA A CA 1
ATOM 544 C C . ALA A 1 70 ? 3.913 -7.869 -18.414 1.00 95.25 70 ALA A C 1
ATOM 546 O O . ALA A 1 70 ? 4.571 -6.902 -18.799 1.00 95.25 70 ALA A O 1
ATOM 547 N N . ALA A 1 71 ? 2.637 -7.776 -18.041 1.00 94.81 71 ALA A N 1
ATOM 548 C CA . ALA A 1 71 ? 1.971 -6.508 -17.774 1.00 94.81 71 ALA A CA 1
ATOM 549 C C . ALA A 1 71 ? 2.213 -6.084 -16.319 1.00 94.81 71 ALA A C 1
ATOM 551 O O . ALA A 1 71 ? 2.260 -6.927 -15.413 1.00 94.81 71 ALA A O 1
ATOM 552 N N . TYR A 1 72 ? 2.315 -4.777 -16.092 1.00 95.50 72 TYR A N 1
ATOM 553 C CA . TYR A 1 72 ? 2.524 -4.200 -14.763 1.00 95.50 72 TYR A CA 1
ATOM 554 C C . TYR A 1 72 ? 1.411 -3.215 -14.429 1.00 95.50 72 TYR A C 1
ATOM 556 O O . TYR A 1 72 ? 0.827 -2.602 -15.318 1.00 95.50 72 TYR A O 1
ATOM 564 N N . ARG A 1 73 ? 1.105 -3.068 -13.142 1.00 94.06 73 ARG A N 1
ATOM 565 C CA . ARG A 1 73 ? 0.115 -2.095 -12.655 1.00 94.06 73 ARG A CA 1
ATOM 566 C C . ARG A 1 73 ? 0.786 -0.988 -11.866 1.00 94.06 73 ARG A C 1
ATOM 568 O O . ARG A 1 73 ? 1.897 -1.163 -11.368 1.00 94.06 73 ARG A O 1
ATOM 575 N N . ARG A 1 74 ? 0.075 0.122 -11.668 1.00 92.50 74 ARG A N 1
ATOM 576 C CA . ARG A 1 74 ? 0.554 1.255 -10.865 1.00 92.50 74 ARG A CA 1
ATOM 577 C C . ARG A 1 74 ? 1.111 0.782 -9.520 1.00 92.50 74 ARG A C 1
ATOM 579 O O . ARG A 1 74 ? 0.447 0.031 -8.807 1.00 92.50 74 ARG A O 1
ATOM 586 N N . GLY A 1 75 ? 2.314 1.236 -9.179 1.00 93.12 75 GLY A N 1
ATOM 587 C CA . GLY A 1 75 ? 3.017 0.851 -7.953 1.00 93.12 75 GLY A CA 1
ATOM 588 C C . GLY A 1 75 ? 3.859 -0.422 -8.077 1.00 93.12 75 GLY A C 1
ATOM 589 O O . GLY A 1 75 ? 4.677 -0.686 -7.198 1.00 93.12 75 GLY A O 1
ATOM 590 N N . ASP A 1 76 ? 3.741 -1.196 -9.158 1.00 95.75 76 ASP A N 1
ATOM 591 C CA . ASP A 1 76 ? 4.659 -2.309 -9.398 1.00 95.75 76 ASP A CA 1
ATOM 592 C C . ASP A 1 76 ? 6.084 -1.784 -9.618 1.00 95.75 76 ASP A C 1
ATOM 594 O O . ASP A 1 76 ? 6.305 -0.769 -10.280 1.00 95.75 76 ASP A O 1
ATOM 598 N N . GLN A 1 77 ? 7.061 -2.491 -9.061 1.00 96.75 77 GLN A N 1
ATOM 599 C CA . GLN A 1 77 ? 8.469 -2.137 -9.132 1.00 96.75 77 GLN A CA 1
ATOM 600 C C . GLN A 1 77 ? 9.280 -3.264 -9.752 1.00 96.75 77 GLN A C 1
ATOM 602 O O . GLN A 1 77 ? 9.139 -4.421 -9.357 1.00 96.75 77 GLN A O 1
ATOM 607 N N . VAL A 1 78 ? 10.161 -2.929 -10.690 1.00 97.31 78 VAL A N 1
ATOM 608 C CA . VAL A 1 78 ? 11.035 -3.894 -11.367 1.00 97.31 78 VAL A CA 1
ATOM 609 C C . VAL A 1 78 ? 12.472 -3.411 -11.406 1.00 97.31 78 VAL A C 1
ATOM 611 O O . VAL A 1 78 ? 12.737 -2.208 -11.431 1.00 97.31 78 VAL A O 1
ATOM 614 N N . THR A 1 79 ? 13.412 -4.348 -11.468 1.00 97.19 79 THR A N 1
ATOM 615 C CA . THR A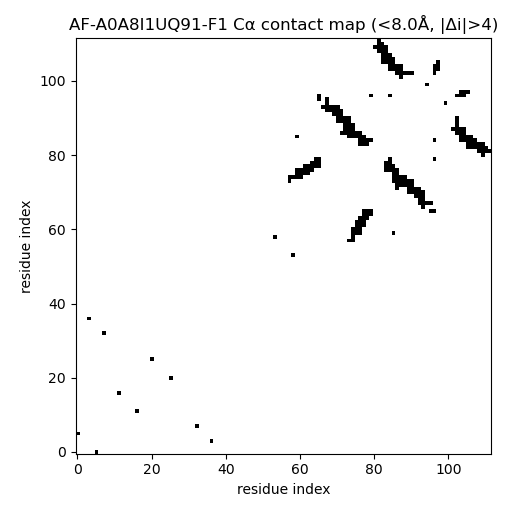 1 79 ? 14.799 -4.037 -11.806 1.00 97.19 79 THR A CA 1
ATOM 616 C C . THR A 1 79 ? 15.034 -4.158 -13.310 1.00 97.19 79 THR A C 1
ATOM 618 O O . THR A 1 79 ? 14.658 -5.142 -13.949 1.00 97.19 79 THR A O 1
ATOM 621 N N . HIS A 1 80 ? 15.670 -3.143 -13.893 1.00 96.38 80 HIS A N 1
ATOM 622 C CA . HIS A 1 80 ? 16.085 -3.122 -15.294 1.00 96.38 80 HIS A CA 1
ATOM 623 C C . HIS A 1 80 ? 17.356 -2.278 -15.437 1.00 96.38 80 HIS A C 1
ATOM 625 O O . HIS A 1 80 ? 17.415 -1.156 -14.926 1.00 96.38 80 HIS A O 1
ATOM 631 N N . LYS A 1 81 ? 18.383 -2.827 -16.107 1.00 94.75 81 LYS A N 1
ATOM 632 C CA . LYS A 1 81 ? 19.711 -2.197 -16.272 1.00 94.75 81 LYS A CA 1
ATOM 633 C C . LYS A 1 81 ? 20.286 -1.691 -14.936 1.00 94.75 81 LYS A C 1
ATOM 635 O O . LYS A 1 81 ? 20.586 -0.511 -14.772 1.00 94.75 81 LYS A O 1
ATOM 640 N N . SER A 1 82 ? 20.340 -2.591 -13.953 1.00 94.56 82 SER A N 1
ATOM 641 C CA . SER A 1 82 ? 20.794 -2.346 -12.571 1.00 94.56 82 SER A CA 1
ATOM 642 C C . SER A 1 82 ? 19.994 -1.313 -11.768 1.00 94.56 82 SER A C 1
ATOM 644 O O . SER A 1 82 ? 20.297 -1.096 -10.603 1.00 94.56 82 SER A O 1
ATOM 646 N N . SER A 1 83 ? 18.954 -0.701 -12.332 1.00 96.75 83 SER A N 1
ATOM 647 C CA . SER A 1 83 ? 18.157 0.328 -11.662 1.00 96.75 83 SER A CA 1
ATOM 648 C C . SER A 1 83 ? 16.774 -0.189 -11.280 1.00 96.75 83 SER A C 1
ATOM 650 O O . SER A 1 83 ? 16.236 -1.077 -11.944 1.00 96.75 83 SER A O 1
ATOM 652 N N . LEU A 1 84 ? 16.201 0.370 -10.215 1.00 97.06 84 LEU A N 1
ATOM 653 C CA . LEU A 1 84 ? 14.832 0.111 -9.778 1.00 97.06 84 LEU A CA 1
ATOM 654 C C . LEU A 1 84 ? 13.887 1.126 -10.421 1.00 97.06 84 LEU A C 1
ATOM 656 O O . LEU A 1 84 ? 14.090 2.338 -10.304 1.00 97.06 84 LEU A O 1
ATOM 660 N N . TRP A 1 85 ? 12.827 0.624 -11.037 1.00 97.25 85 TRP A N 1
ATOM 661 C CA . TRP A 1 85 ? 11.807 1.411 -11.720 1.00 97.25 85 TRP A CA 1
ATOM 662 C C . TRP A 1 85 ? 10.443 1.143 -11.099 1.00 97.25 85 TRP A C 1
ATOM 664 O O . TRP A 1 85 ? 10.159 0.005 -10.739 1.00 97.25 85 TRP A O 1
ATOM 674 N N . THR A 1 86 ? 9.610 2.175 -10.986 1.00 96.62 86 THR A N 1
ATOM 675 C CA . THR A 1 86 ? 8.221 2.082 -10.512 1.00 96.62 86 THR A CA 1
ATOM 676 C C . 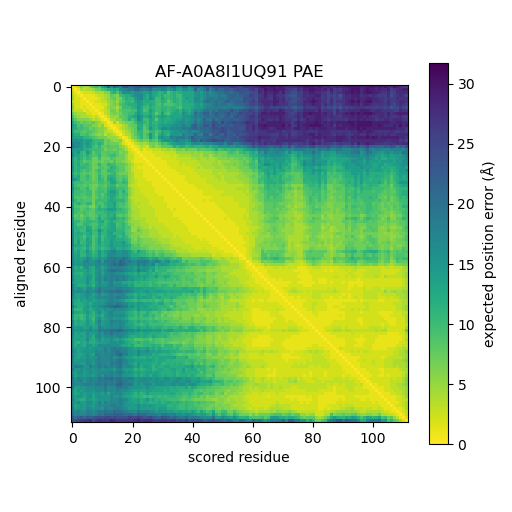THR A 1 86 ? 7.264 2.400 -11.656 1.00 96.62 86 THR A C 1
ATOM 678 O O . THR A 1 86 ? 7.434 3.414 -12.333 1.00 96.62 86 THR A O 1
ATOM 681 N N . ALA A 1 87 ? 6.255 1.557 -11.855 1.00 96.00 87 ALA A N 1
ATOM 682 C CA . ALA A 1 87 ? 5.168 1.787 -12.795 1.00 96.00 87 ALA A CA 1
ATO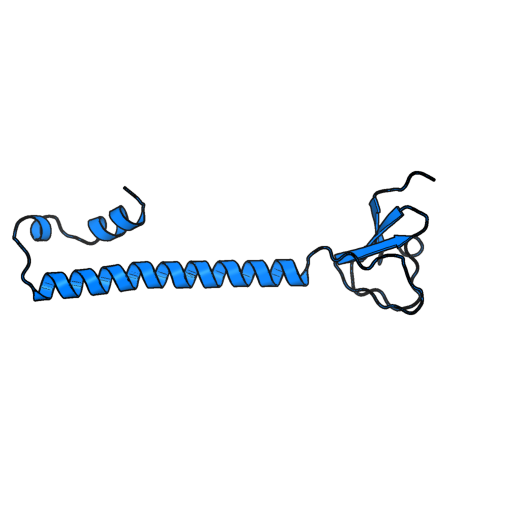M 683 C C . ALA A 1 87 ? 4.231 2.894 -12.282 1.00 96.00 87 ALA A C 1
ATOM 685 O O . ALA A 1 87 ? 3.734 2.838 -11.152 1.00 96.00 87 ALA A O 1
ATOM 686 N N . LEU A 1 88 ? 3.968 3.898 -13.117 1.00 93.81 88 LEU A N 1
ATOM 687 C CA . LEU A 1 88 ? 3.106 5.042 -12.793 1.00 93.81 88 LEU A CA 1
ATOM 688 C C . LEU A 1 88 ? 1.616 4.770 -13.063 1.00 93.81 88 LEU A C 1
ATOM 690 O O . LEU A 1 88 ? 0.750 5.448 -12.503 1.00 93.81 88 LEU A O 1
ATOM 694 N N . GLY A 1 89 ? 1.317 3.761 -13.875 1.00 92.38 89 GLY A N 1
ATOM 695 C CA . GLY A 1 89 ? -0.022 3.372 -14.307 1.00 92.38 89 GLY A CA 1
ATOM 696 C C . GLY A 1 89 ? -0.070 1.893 -14.681 1.00 92.38 89 GLY A C 1
ATOM 697 O O . GLY A 1 89 ? 0.820 1.127 -14.308 1.00 92.38 89 GLY A O 1
ATOM 698 N N . ASP A 1 90 ? -1.102 1.500 -15.422 1.00 93.94 90 ASP A N 1
ATOM 699 C CA . ASP A 1 90 ? -1.136 0.190 -16.069 1.00 93.94 90 ASP A CA 1
ATOM 700 C C . ASP A 1 90 ? -0.218 0.209 -17.294 1.00 93.94 90 ASP A C 1
ATOM 702 O O . ASP A 1 90 ? -0.478 0.900 -18.279 1.00 93.94 90 ASP A O 1
ATOM 706 N N . VAL A 1 91 ? 0.869 -0.551 -17.203 1.00 95.12 91 VAL A N 1
ATOM 707 C CA . VAL A 1 91 ? 1.907 -0.649 -18.220 1.00 95.12 91 VAL A CA 1
ATOM 708 C C . VAL A 1 91 ? 1.636 -1.891 -19.075 1.00 95.12 91 VAL A C 1
ATOM 710 O O . VAL A 1 91 ? 1.662 -3.010 -18.544 1.00 95.12 91 VAL A O 1
ATOM 713 N N . PRO A 1 92 ? 1.392 -1.733 -20.389 1.00 94.50 92 PRO A N 1
ATOM 714 C CA . PRO A 1 92 ? 1.167 -2.867 -21.274 1.00 94.50 92 PRO A CA 1
ATOM 715 C C . PRO A 1 92 ? 2.442 -3.698 -21.459 1.00 94.50 92 PRO A C 1
ATOM 717 O O . PRO A 1 92 ? 3.566 -3.222 -21.269 1.00 94.50 92 PRO A O 1
ATOM 720 N N . GLU A 1 93 ? 2.257 -4.957 -21.855 1.00 95.50 93 GLU A N 1
ATOM 721 C CA . GLU A 1 93 ? 3.359 -5.858 -22.193 1.00 95.50 93 GLU A CA 1
ATOM 722 C C . GLU A 1 93 ? 4.282 -5.233 -23.246 1.00 95.50 93 GLU A C 1
ATOM 724 O O . GLU A 1 93 ? 3.851 -4.550 -24.175 1.00 95.50 93 GLU A O 1
ATOM 729 N N . GLY A 1 94 ? 5.582 -5.481 -23.111 1.00 94.44 94 GLY A N 1
ATOM 730 C CA . GLY A 1 94 ? 6.590 -4.977 -24.036 1.00 94.44 94 GLY A CA 1
ATOM 731 C C . GLY A 1 94 ? 7.061 -3.543 -23.788 1.00 94.44 94 GLY A C 1
ATOM 732 O O . GLY A 1 94 ? 8.088 -3.175 -24.359 1.00 94.44 94 GLY A O 1
ATOM 733 N N . THR A 1 95 ? 6.408 -2.765 -22.918 1.00 96.12 95 THR A N 1
ATOM 734 C CA . THR A 1 95 ? 6.875 -1.416 -22.555 1.00 96.12 95 THR A CA 1
ATOM 735 C C . THR A 1 95 ? 8.058 -1.501 -21.599 1.00 96.12 95 THR A C 1
ATOM 737 O O . THR A 1 95 ? 7.933 -1.954 -20.458 1.00 96.12 95 THR A O 1
ATOM 740 N N . VAL A 1 96 ? 9.228 -1.080 -22.070 1.00 96.62 96 VAL A N 1
ATOM 741 C CA . VAL A 1 96 ? 10.500 -1.246 -21.361 1.00 96.62 96 VAL A CA 1
ATOM 742 C C . VAL A 1 96 ? 10.730 -0.095 -20.366 1.00 96.62 96 VAL A C 1
ATOM 744 O O . VAL A 1 96 ? 10.549 1.072 -20.724 1.00 96.62 96 VAL A O 1
ATOM 747 N N . PRO A 1 97 ? 11.181 -0.378 -19.127 1.00 96.62 97 PRO A N 1
ATOM 748 C CA . PRO A 1 97 ? 11.559 0.663 -18.180 1.00 96.62 97 PRO A CA 1
ATOM 749 C C . PRO A 1 97 ? 12.699 1.541 -18.703 1.00 96.62 97 PRO A C 1
ATOM 751 O O . PRO A 1 97 ? 13.780 1.038 -19.029 1.00 96.62 97 PRO A O 1
ATOM 754 N N . GLY A 1 98 ? 12.454 2.852 -18.729 1.00 93.88 98 GLY A N 1
ATOM 755 C CA . GLY A 1 98 ? 13.373 3.873 -19.236 1.00 93.88 98 GLY A CA 1
ATOM 756 C C . GLY A 1 98 ? 13.058 4.381 -20.646 1.00 93.88 98 GLY A C 1
ATOM 757 O O . GLY A 1 98 ? 13.540 5.456 -20.991 1.00 93.88 98 GLY A O 1
ATOM 758 N N . ASP A 1 99 ? 12.232 3.669 -21.419 1.00 93.81 99 ASP A N 1
ATOM 759 C CA . ASP A 1 99 ? 11.864 4.080 -22.783 1.00 93.81 99 ASP A CA 1
ATOM 760 C C . ASP A 1 99 ? 10.635 5.006 -22.794 1.00 93.81 99 ASP A C 1
ATOM 762 O O . ASP A 1 99 ? 10.536 5.892 -23.641 1.00 93.81 99 ASP A O 1
ATOM 766 N N . ASP A 1 100 ? 9.719 4.834 -21.834 1.00 93.12 100 ASP A N 1
ATOM 767 C CA . ASP A 1 100 ? 8.510 5.652 -21.693 1.00 93.12 100 ASP A CA 1
ATOM 768 C C . ASP A 1 100 ? 8.402 6.264 -20.278 1.00 93.12 100 ASP A C 1
ATOM 770 O O . ASP A 1 100 ? 8.050 5.558 -19.322 1.00 93.12 100 ASP A O 1
ATOM 774 N N . PRO A 1 101 ? 8.678 7.574 -20.117 1.00 93.25 101 PRO A N 1
ATOM 775 C CA . PRO A 1 101 ? 8.596 8.259 -18.829 1.00 93.25 101 PRO A CA 1
ATOM 776 C C . PRO A 1 101 ? 7.156 8.481 -18.342 1.00 93.25 101 PRO A C 1
ATOM 778 O O . PRO A 1 101 ? 6.961 8.784 -17.166 1.00 93.25 101 PRO A O 1
ATOM 781 N N . ALA A 1 102 ? 6.141 8.332 -19.203 1.00 94.56 102 ALA A N 1
ATOM 782 C CA . ALA A 1 102 ? 4.744 8.374 -18.769 1.00 94.56 102 ALA A CA 1
ATOM 783 C C . ALA A 1 102 ? 4.339 7.085 -18.035 1.00 94.56 102 ALA A C 1
ATOM 785 O O . ALA A 1 102 ? 3.423 7.099 -17.213 1.00 94.56 102 ALA A O 1
ATOM 786 N N . GLN A 1 103 ? 5.034 5.978 -18.313 1.00 95.44 103 GLN A N 1
ATOM 787 C CA . GLN A 1 103 ? 4.743 4.655 -17.756 1.00 95.44 103 GLN A CA 1
ATOM 788 C C . GLN A 1 103 ? 5.685 4.278 -16.613 1.00 95.44 103 GLN A C 1
ATOM 790 O O . GLN A 1 103 ? 5.256 3.641 -15.649 1.00 95.44 103 GLN A O 1
ATOM 795 N N . TRP A 1 104 ? 6.952 4.695 -16.683 1.00 96.69 104 TRP A N 1
ATOM 796 C CA . TRP A 1 104 ? 7.989 4.295 -15.736 1.00 96.69 104 TRP A CA 1
ATOM 797 C C . TRP A 1 104 ? 8.706 5.487 -15.111 1.00 96.69 104 TRP A C 1
ATOM 799 O O . TRP A 1 104 ? 9.232 6.356 -15.800 1.00 96.69 104 TRP A O 1
ATOM 809 N N . GLN A 1 105 ? 8.835 5.452 -13.788 1.00 96.56 105 GLN A N 1
ATOM 810 C CA . GLN A 1 105 ? 9.645 6.388 -13.018 1.00 96.56 105 GLN A CA 1
ATOM 811 C C . GLN A 1 105 ? 10.867 5.674 -12.440 1.00 96.56 105 GLN A C 1
ATOM 813 O O . GLN A 1 105 ? 10.746 4.623 -11.807 1.00 96.56 105 GLN A O 1
ATOM 818 N N . LEU A 1 106 ? 12.050 6.268 -12.605 1.00 96.75 106 LEU A N 1
ATOM 819 C CA . LEU A 1 106 ? 13.262 5.804 -11.932 1.00 96.75 106 LEU A CA 1
ATOM 820 C C . LEU A 1 106 ? 13.118 6.038 -10.422 1.00 96.75 106 LEU A C 1
ATOM 822 O O . LEU A 1 106 ? 12.933 7.180 -9.997 1.00 96.75 106 LEU A O 1
ATOM 826 N N . ALA A 1 107 ? 13.202 4.966 -9.633 1.00 95.25 107 ALA A N 1
ATOM 827 C CA . ALA A 1 107 ? 13.062 5.003 -8.177 1.00 95.25 107 ALA A CA 1
ATOM 828 C C . ALA A 1 107 ? 14.416 4.940 -7.463 1.00 95.25 107 ALA A C 1
ATOM 830 O O . ALA A 1 107 ? 14.648 5.669 -6.504 1.00 95.25 107 ALA A O 1
ATOM 831 N N . ALA A 1 108 ? 15.328 4.099 -7.953 1.00 95.75 108 ALA A N 1
ATOM 832 C CA . ALA A 1 108 ? 16.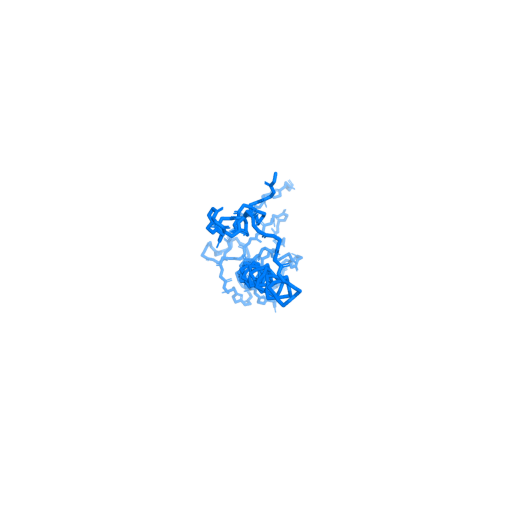704 4.058 -7.480 1.00 95.75 108 ALA A CA 1
ATOM 833 C C . ALA A 1 108 ? 17.639 3.751 -8.646 1.00 95.75 108 ALA A C 1
ATOM 835 O O . ALA A 1 108 ? 17.435 2.789 -9.391 1.00 95.75 108 ALA A O 1
ATOM 836 N N . LYS A 1 109 ? 18.676 4.572 -8.802 1.00 94.38 109 LYS A N 1
ATOM 837 C CA . LYS A 1 109 ? 19.711 4.347 -9.806 1.00 94.38 109 LYS A CA 1
ATOM 838 C C . LYS A 1 109 ? 20.707 3.320 -9.277 1.00 94.38 109 LYS A C 1
ATOM 840 O O . LYS A 1 109 ? 21.266 3.508 -8.200 1.00 94.38 109 LYS A O 1
ATOM 845 N N . GLY A 1 110 ? 20.931 2.259 -10.043 1.00 88.50 110 GLY A N 1
ATOM 846 C CA . GLY A 1 110 ? 22.016 1.326 -9.764 1.00 88.50 110 GLY A CA 1
ATOM 847 C C . GLY A 1 110 ? 23.371 1.910 -10.114 1.00 88.50 110 GLY A C 1
ATOM 848 O O . GLY A 1 110 ? 23.485 2.738 -11.020 1.00 88.50 110 GLY A O 1
ATOM 849 N N . VAL A 1 111 ? 24.401 1.432 -9.427 1.00 83.00 111 VAL A N 1
ATOM 850 C CA . VAL A 1 111 ? 25.783 1.629 -9.858 1.00 83.00 111 VAL A CA 1
ATOM 851 C C . VAL A 1 111 ? 26.129 0.447 -10.758 1.00 83.00 111 VAL A C 1
ATOM 853 O O . VAL A 1 111 ? 26.013 -0.703 -10.337 1.00 83.00 111 VAL A O 1
ATOM 856 N N . SER A 1 112 ? 26.439 0.740 -12.018 1.00 61.03 112 SER A N 1
ATOM 857 C CA . SER A 1 112 ? 26.980 -0.213 -12.991 1.00 61.03 112 SER A CA 1
ATOM 858 C C . SER A 1 112 ? 28.496 -0.222 -12.930 1.00 61.03 112 SER A C 1
ATOM 860 O O . SER A 1 112 ? 29.038 0.908 -12.895 1.00 61.03 112 SER A O 1
#

Sequence (112 aa):
MSDIAKAVLGSFTAEQRKKPPSRTEIYTFVADAVEVVVGELRNQTKALNARLDDLEKNGARFRGVYQRAAAYRRGDQVTHKSSLWTALGDVPEGTVPGDDPAQWQLAAKGVS

Radius of gyration: 27.43 Å; Cα contacts (8 Å, |Δi|>4): 124; chains: 1; bounding box: 58×27×69 Å

pLDDT: mean 86.34, std 12.84, range [51.44, 97.88]